Protein AF-A0A4Z0EJW1-F1 (afdb_monomer_lite)

Sequence (97 aa):
MSQHHFSTTASTGQQVQVQCGWDRPLQHQHLTVWAVAEAPAEREVLYTCLMERGGGLPDVDAVADELEKLGIEAPEGLYERLWLDESFNQGNGLTVW

Foldseek 3Di:
DAWEWEWDQAPVRWIKIKIWAADLVLLAIWIWMFTDDPDPDDGHTPDTQCPPDSRHHNALVSVVVVCVVRRHDDDPCPSVVRRVCSVVSNDDHYHYD

Secondary structure (DSSP, 8-state):
--EEEEEEE-TTS-EEEEEEEEETTTTEEEEEEEE--SSTT--EEEEEGGGSTTSSBSSHHHHHHHHHHTTPPPPTTHHHHHHHHHHTT--S-EEE-

pLDDT: mean 90.51, std 9.63, range [54.31, 97.44]

Radius of gyration: 12.97 Å; chains: 1; bounding box: 29×26×33 Å

Structure (mmCIF, N/CA/C/O backbone):
data_AF-A0A4Z0EJW1-F1
#
_entry.id   AF-A0A4Z0EJW1-F1
#
loop_
_atom_site.group_PDB
_atom_site.id
_atom_site.type_symbol
_atom_site.label_atom_id
_atom_site.label_alt_id
_atom_site.label_comp_id
_atom_site.label_asym_id
_atom_site.label_entity_id
_atom_site.label_seq_id
_atom_site.pdbx_PDB_ins_code
_atom_site.Cartn_x
_atom_site.Cartn_y
_atom_site.Cartn_z
_atom_site.occupancy
_atom_site.B_iso_or_equiv
_atom_site.auth_seq_id
_atom_site.auth_comp_id
_atom_site.auth_asym_id
_atom_site.auth_atom_id
_atom_site.pdbx_PDB_model_num
ATOM 1 N N . MET A 1 1 ? 5.135 8.090 -10.702 1.00 86.00 1 MET A N 1
ATOM 2 C CA . MET A 1 1 ? 4.452 7.079 -9.880 1.00 86.00 1 MET A CA 1
ATOM 3 C C . MET A 1 1 ? 3.014 6.915 -10.365 1.00 86.00 1 MET A C 1
ATOM 5 O O . MET A 1 1 ? 2.378 7.940 -10.608 1.00 86.00 1 MET A O 1
ATOM 9 N N . SER A 1 2 ? 2.529 5.700 -10.630 1.00 93.88 2 SER A N 1
ATOM 10 C CA . SER A 1 2 ? 1.080 5.444 -10.722 1.00 93.88 2 SER A CA 1
ATOM 11 C C . SER A 1 2 ? 0.488 5.355 -9.314 1.00 93.88 2 SER A C 1
ATOM 13 O O . SER A 1 2 ? 1.232 5.163 -8.363 1.00 93.88 2 SER A O 1
ATOM 15 N N . GLN A 1 3 ? -0.811 5.581 -9.148 1.00 95.62 3 GLN A N 1
ATOM 16 C CA . GLN A 1 3 ? -1.465 5.667 -7.844 1.00 95.62 3 GLN A CA 1
ATOM 17 C C . GLN A 1 3 ? -2.823 4.966 -7.877 1.00 95.62 3 GLN A C 1
ATOM 19 O O . GLN A 1 3 ? -3.660 5.247 -8.735 1.00 95.62 3 GLN A O 1
ATOM 24 N N . HIS A 1 4 ? -3.051 4.098 -6.901 1.00 97.06 4 HIS A N 1
ATOM 25 C CA . HIS A 1 4 ? -4.284 3.370 -6.638 1.00 97.06 4 HIS A CA 1
ATOM 26 C C . HIS A 1 4 ? -4.747 3.688 -5.228 1.00 97.06 4 HIS A C 1
ATOM 28 O O . HIS A 1 4 ? -4.000 3.490 -4.271 1.00 97.06 4 HIS A O 1
ATOM 34 N N . HIS A 1 5 ? -5.950 4.239 -5.114 1.00 97.44 5 HIS A N 1
ATOM 35 C CA . HIS A 1 5 ? -6.510 4.696 -3.850 1.00 97.44 5 HIS A CA 1
ATOM 36 C C . HIS A 1 5 ? -7.799 3.937 -3.567 1.00 97.44 5 HIS A C 1
ATOM 38 O O . HIS A 1 5 ? -8.660 3.851 -4.441 1.00 97.44 5 HIS A O 1
ATOM 44 N N . PHE A 1 6 ? -7.952 3.441 -2.346 1.00 96.50 6 PHE A N 1
ATOM 45 C CA . PHE A 1 6 ? -9.207 2.857 -1.886 1.00 96.50 6 PHE A CA 1
ATOM 46 C C . PHE A 1 6 ? -9.366 3.043 -0.381 1.00 96.50 6 PHE A C 1
ATOM 48 O O . PHE A 1 6 ? -8.390 3.254 0.344 1.00 96.50 6 PHE A O 1
ATOM 55 N N . SER A 1 7 ? -10.609 2.982 0.079 1.00 95.00 7 SER A N 1
ATOM 56 C CA . SER A 1 7 ? -10.943 2.996 1.500 1.00 95.00 7 SER A CA 1
ATOM 57 C C . SER A 1 7 ? -11.659 1.704 1.846 1.00 95.00 7 SER A C 1
ATOM 59 O O . SER A 1 7 ? -12.536 1.264 1.107 1.00 95.00 7 SER A O 1
ATOM 61 N N . THR A 1 8 ? -11.303 1.103 2.972 1.00 94.56 8 THR A N 1
ATOM 62 C CA . THR A 1 8 ? -11.937 -0.129 3.445 1.00 94.56 8 THR A CA 1
ATOM 63 C C . THR A 1 8 ? -11.905 -0.188 4.968 1.00 94.56 8 THR A C 1
ATOM 65 O O . THR A 1 8 ? -11.337 0.682 5.632 1.00 94.56 8 THR A O 1
ATOM 68 N N . THR A 1 9 ? -12.547 -1.201 5.530 1.00 93.50 9 THR A N 1
ATOM 69 C CA . THR A 1 9 ? -12.505 -1.492 6.959 1.00 93.50 9 THR A CA 1
ATOM 70 C C . THR A 1 9 ? -11.577 -2.679 7.161 1.00 93.50 9 THR A C 1
ATOM 72 O O . THR A 1 9 ? -11.832 -3.756 6.626 1.00 93.50 9 THR A O 1
ATOM 75 N N . ALA A 1 10 ? -10.500 -2.488 7.921 1.00 92.31 10 ALA A N 1
ATOM 76 C CA . ALA A 1 10 ? -9.615 -3.583 8.300 1.00 92.31 10 ALA A CA 1
ATOM 77 C C . ALA A 1 10 ? -10.367 -4.602 9.174 1.00 92.31 10 ALA A C 1
ATOM 79 O O . ALA A 1 10 ? -11.363 -4.271 9.821 1.00 92.31 10 ALA A O 1
ATOM 80 N N . SER A 1 11 ? -9.863 -5.830 9.266 1.00 90.06 11 SER A N 1
ATOM 81 C CA . SER A 1 11 ? -10.448 -6.908 10.081 1.00 90.06 11 SER A CA 1
ATOM 82 C C . SER A 1 11 ? -10.590 -6.555 11.570 1.00 90.06 11 SER A C 1
ATOM 84 O O . SER A 1 11 ? -11.426 -7.123 12.272 1.00 90.06 11 SER A O 1
ATOM 86 N N . THR A 1 12 ? -9.824 -5.571 12.049 1.00 88.12 12 THR A N 1
ATOM 87 C CA . THR A 1 12 ? -9.917 -4.987 13.396 1.00 88.12 12 THR A CA 1
ATOM 88 C C . THR A 1 12 ? -11.135 -4.075 13.597 1.00 88.12 12 THR A C 1
ATOM 90 O O . THR A 1 12 ? -11.394 -3.646 14.719 1.00 88.12 12 THR A O 1
ATOM 93 N N . GLY A 1 13 ? -11.884 -3.762 12.534 1.00 88.44 13 GLY A N 1
ATOM 94 C CA . GLY A 1 13 ? -12.994 -2.805 12.526 1.00 88.44 13 GLY A CA 1
ATOM 95 C C . GLY A 1 13 ? -12.572 -1.352 12.272 1.00 88.44 13 GLY A C 1
ATOM 96 O O . GLY A 1 13 ? -13.431 -0.475 12.198 1.00 88.44 13 GLY A O 1
ATOM 97 N N . GLN A 1 14 ? -11.272 -1.083 12.121 1.00 90.12 14 GLN A N 1
ATOM 98 C CA . GLN A 1 14 ? -10.739 0.254 11.860 1.00 90.12 14 GLN A CA 1
ATOM 99 C C . GLN A 1 14 ? -10.953 0.650 10.394 1.00 90.12 14 GLN A C 1
ATOM 101 O O . GLN A 1 14 ? -10.550 -0.076 9.484 1.00 90.12 14 GLN A O 1
ATOM 106 N N . GLN A 1 15 ? -11.531 1.830 10.150 1.00 93.00 15 GLN A N 1
ATOM 107 C CA . GLN A 1 15 ? -11.554 2.408 8.806 1.00 93.00 15 GLN A CA 1
ATOM 108 C C . GLN A 1 15 ? -10.151 2.856 8.408 1.00 93.00 15 GLN A C 1
ATOM 110 O O . GLN A 1 15 ? -9.473 3.556 9.169 1.00 93.00 15 GLN A O 1
ATOM 115 N N . VAL A 1 16 ? -9.739 2.467 7.206 1.00 94.31 16 VAL A N 1
ATOM 116 C CA . VAL A 1 16 ? -8.425 2.772 6.651 1.00 94.31 16 VAL A CA 1
ATOM 117 C C . VAL A 1 16 ? -8.541 3.333 5.241 1.00 94.31 16 VAL A C 1
ATOM 119 O O . VAL A 1 16 ? -9.446 2.991 4.479 1.00 94.31 16 VAL A O 1
ATOM 122 N N . GLN A 1 17 ? -7.593 4.197 4.895 1.00 95.38 17 GLN A N 1
ATOM 123 C CA . GLN A 1 17 ? -7.349 4.646 3.534 1.00 95.38 17 GLN A CA 1
ATOM 124 C C . GLN A 1 17 ? -6.022 4.052 3.072 1.00 95.38 17 GLN A C 1
ATOM 126 O O . GLN A 1 17 ? -5.028 4.127 3.791 1.00 95.38 17 GLN A O 1
ATOM 131 N N . VAL A 1 18 ? -5.999 3.485 1.873 1.00 96.25 18 VAL A N 1
ATOM 132 C CA . VAL A 1 18 ? -4.814 2.865 1.283 1.00 96.25 18 VAL A CA 1
ATOM 133 C C . VAL A 1 18 ? -4.438 3.613 0.014 1.00 96.25 18 VAL A C 1
ATOM 135 O O . VAL A 1 18 ? -5.296 3.927 -0.812 1.00 96.25 18 VAL A O 1
ATOM 138 N N . GLN A 1 19 ? -3.144 3.881 -0.141 1.00 96.50 19 GLN A N 1
ATOM 139 C CA . GLN A 1 19 ? -2.531 4.328 -1.385 1.00 96.50 19 GLN A CA 1
ATOM 140 C C . GLN A 1 19 ? -1.393 3.380 -1.740 1.00 96.50 19 GLN A C 1
ATOM 142 O O . GLN A 1 19 ? -0.487 3.165 -0.937 1.00 96.50 19 GLN A O 1
ATOM 147 N N . CYS A 1 20 ? -1.413 2.857 -2.959 1.00 96.38 20 CYS A N 1
ATOM 148 C CA . CYS A 1 20 ? -0.335 2.035 -3.495 1.00 96.38 20 CYS A CA 1
ATOM 149 C C . CYS A 1 20 ? -0.118 2.284 -4.989 1.00 96.38 20 CYS A C 1
ATOM 151 O O . CYS A 1 20 ? -0.907 2.982 -5.626 1.00 96.38 20 CYS A O 1
ATOM 153 N N . GLY A 1 21 ? 0.947 1.729 -5.562 1.00 96.00 21 GLY A N 1
ATOM 154 C CA . GLY A 1 21 ? 1.212 1.821 -6.998 1.00 96.00 21 GLY A CA 1
ATOM 155 C C . GLY A 1 21 ? 2.678 1.637 -7.359 1.00 96.00 21 GLY A C 1
ATOM 156 O O . GLY A 1 21 ? 3.519 1.360 -6.505 1.00 96.00 21 GLY A O 1
ATOM 157 N N . TRP A 1 22 ? 3.000 1.890 -8.624 1.00 95.88 22 TRP A N 1
ATOM 158 C CA . TRP A 1 22 ? 4.339 1.691 -9.165 1.00 95.88 22 TRP A CA 1
ATOM 159 C C . TRP A 1 22 ? 5.130 2.998 -9.260 1.00 95.88 22 TRP A C 1
ATOM 161 O O . TRP A 1 22 ? 4.671 3.991 -9.845 1.00 95.88 22 TRP A O 1
ATOM 171 N N . ASP A 1 23 ? 6.359 3.011 -8.741 1.00 92.88 23 ASP A N 1
ATOM 172 C CA . ASP A 1 23 ? 7.302 4.100 -8.978 1.00 92.88 23 ASP A CA 1
ATOM 173 C C . ASP A 1 23 ? 8.239 3.781 -10.151 1.00 92.88 23 ASP A C 1
ATOM 175 O O . ASP A 1 23 ? 9.233 3.073 -10.024 1.00 92.88 23 ASP A O 1
ATOM 179 N N . ARG A 1 24 ? 7.935 4.342 -11.329 1.00 91.88 24 ARG A N 1
ATOM 180 C CA . ARG A 1 24 ? 8.756 4.168 -12.537 1.00 91.88 24 ARG A CA 1
ATOM 181 C C . ARG A 1 24 ? 10.237 4.564 -12.347 1.00 91.88 24 ARG A C 1
ATOM 183 O O . ARG A 1 24 ? 11.089 3.813 -12.807 1.00 91.88 24 ARG A O 1
ATOM 190 N N . PRO A 1 25 ? 10.600 5.725 -11.778 1.00 90.25 25 PRO A N 1
ATOM 191 C CA . PRO A 1 25 ? 12.009 6.046 -11.536 1.00 90.25 25 PRO A CA 1
ATOM 192 C C . PRO A 1 25 ? 12.740 5.072 -10.605 1.00 90.25 25 PRO A C 1
ATOM 194 O O . PRO A 1 25 ? 13.897 4.751 -10.870 1.00 90.25 25 PRO A O 1
ATOM 197 N N . LEU A 1 26 ? 12.086 4.628 -9.531 1.00 89.50 26 LEU A N 1
ATOM 198 C CA . LEU A 1 26 ? 12.710 3.827 -8.477 1.00 89.50 26 LEU A CA 1
ATOM 199 C C . LEU A 1 26 ? 12.543 2.311 -8.665 1.00 89.50 26 LEU A C 1
ATOM 201 O O . LEU A 1 26 ? 13.237 1.550 -7.997 1.00 89.50 26 LEU A O 1
ATOM 205 N N . GLN A 1 27 ? 11.698 1.893 -9.612 1.00 92.31 27 GLN A N 1
ATOM 206 C CA . GLN A 1 27 ? 11.426 0.499 -9.980 1.00 92.31 27 GLN A CA 1
ATOM 207 C C . GLN A 1 27 ? 11.001 -0.362 -8.780 1.00 92.31 27 GLN A C 1
ATOM 209 O O . GLN A 1 27 ? 11.505 -1.465 -8.588 1.00 92.31 27 GLN A O 1
ATOM 214 N N . HIS A 1 28 ? 10.087 0.161 -7.964 1.00 93.25 28 HIS A N 1
ATOM 215 C CA . HIS A 1 28 ? 9.480 -0.564 -6.852 1.00 93.25 28 HIS A CA 1
ATOM 216 C C . HIS A 1 28 ? 8.002 -0.204 -6.697 1.00 93.25 28 HIS A C 1
ATOM 218 O O . HIS A 1 28 ? 7.538 0.845 -7.165 1.00 93.25 28 HIS A O 1
ATOM 224 N N . GLN A 1 29 ? 7.272 -1.058 -5.990 1.00 94.75 29 GLN A N 1
ATOM 225 C CA . GLN A 1 29 ? 5.938 -0.744 -5.506 1.00 94.75 29 GLN A CA 1
ATOM 226 C C . GLN A 1 29 ? 6.043 0.183 -4.288 1.00 94.75 29 GLN A C 1
ATOM 228 O O . GLN A 1 29 ? 6.959 0.071 -3.471 1.00 94.75 29 GLN A O 1
ATOM 233 N N . HIS A 1 30 ? 5.095 1.101 -4.143 1.00 94.62 30 HIS A N 1
ATOM 234 C CA . HIS A 1 30 ? 4.926 1.877 -2.919 1.00 94.62 30 HIS A CA 1
ATOM 235 C C . HIS A 1 30 ? 3.581 1.541 -2.282 1.00 94.62 30 HIS A C 1
ATOM 237 O O . HIS A 1 30 ? 2.608 1.246 -2.976 1.00 94.62 30 HIS A O 1
ATOM 243 N N . LEU A 1 31 ? 3.530 1.613 -0.956 1.00 96.19 31 LEU A N 1
ATOM 244 C CA . LEU A 1 31 ? 2.336 1.390 -0.157 1.00 96.19 31 LEU A CA 1
ATOM 245 C C . LEU A 1 31 ? 2.358 2.332 1.046 1.00 96.19 31 LEU A C 1
ATOM 247 O O . LEU A 1 31 ? 3.362 2.464 1.746 1.00 96.19 31 LEU A O 1
ATOM 251 N N . THR A 1 32 ? 1.242 3.010 1.279 1.00 95.56 32 THR A N 1
ATOM 252 C CA . THR A 1 32 ? 0.975 3.757 2.506 1.00 95.56 32 THR A CA 1
ATOM 253 C C . THR A 1 32 ? -0.462 3.521 2.940 1.00 95.56 32 THR A C 1
ATOM 255 O O . THR A 1 32 ? -1.386 3.560 2.126 1.00 95.56 32 THR A O 1
ATOM 258 N N . VAL A 1 33 ? -0.639 3.277 4.234 1.00 95.06 33 VAL A N 1
ATOM 259 C CA . VAL A 1 33 ? -1.934 3.030 4.860 1.00 95.06 33 VAL A CA 1
ATOM 260 C C . VAL A 1 33 ? -2.132 4.040 5.977 1.00 95.06 33 VAL A C 1
ATOM 262 O O . VAL A 1 33 ? -1.272 4.198 6.846 1.00 95.06 33 VAL A O 1
ATOM 265 N N . TRP A 1 34 ? -3.285 4.699 5.972 1.00 94.50 34 TRP A N 1
ATOM 266 C CA . TRP A 1 34 ? -3.698 5.628 7.015 1.00 94.50 34 TRP A CA 1
ATOM 267 C C . TRP A 1 34 ? -4.917 5.101 7.756 1.00 94.50 34 TRP A C 1
ATOM 269 O O . TRP A 1 34 ? -5.853 4.603 7.131 1.00 94.50 34 TRP A O 1
ATOM 279 N N . ALA A 1 35 ? -4.952 5.293 9.069 1.00 92.00 35 ALA A N 1
ATOM 280 C CA . ALA A 1 35 ? -6.183 5.199 9.831 1.00 92.00 35 ALA A CA 1
ATOM 281 C C . ALA A 1 35 ? -7.054 6.427 9.547 1.00 92.00 35 ALA A C 1
ATOM 283 O O . ALA A 1 35 ? -6.583 7.569 9.513 1.00 92.00 35 ALA A O 1
ATOM 284 N N . VAL A 1 36 ? -8.348 6.190 9.364 1.00 85.88 36 VAL A N 1
ATOM 285 C CA . VAL A 1 36 ? -9.357 7.245 9.313 1.00 85.88 36 VAL A CA 1
ATOM 286 C C . VAL A 1 36 ? -9.893 7.432 10.731 1.00 85.88 36 VAL A C 1
ATOM 288 O O . VAL A 1 36 ? -10.617 6.581 11.245 1.00 85.88 36 VAL A O 1
ATOM 291 N N . ALA A 1 37 ? -9.507 8.528 11.383 1.00 75.44 37 ALA A N 1
ATOM 292 C CA . ALA A 1 37 ? -10.081 8.925 12.663 1.00 75.44 37 ALA A CA 1
ATOM 293 C C . ALA A 1 37 ? -11.402 9.685 12.448 1.00 75.44 37 ALA A C 1
ATOM 295 O O . ALA A 1 37 ? -11.530 10.470 11.508 1.00 75.44 37 ALA A O 1
ATOM 296 N N . GLU A 1 38 ? -12.369 9.503 13.353 1.00 65.19 38 GLU A N 1
ATOM 297 C CA . GLU A 1 38 ? -13.624 10.278 13.358 1.00 65.19 38 GLU A CA 1
ATOM 298 C C . GLU A 1 38 ? -13.389 11.773 13.653 1.00 65.19 38 GLU A C 1
ATOM 300 O O . GLU A 1 38 ? -14.212 12.623 13.309 1.00 65.19 38 GLU A O 1
ATOM 305 N N . ALA A 1 39 ? -12.254 12.111 14.274 1.00 60.03 39 ALA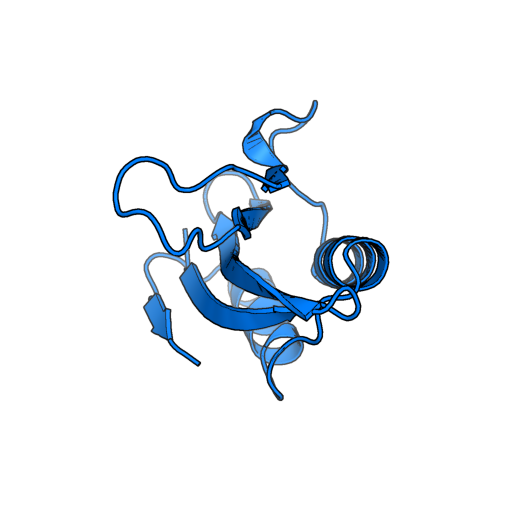 A N 1
ATOM 306 C CA . ALA A 1 39 ? -11.859 13.484 14.549 1.00 60.03 39 ALA A CA 1
ATOM 307 C C . ALA A 1 39 ? -11.005 14.055 13.395 1.00 60.03 39 ALA A C 1
ATOM 309 O O . ALA A 1 39 ? -10.033 13.424 12.981 1.00 60.03 39 ALA A O 1
ATOM 310 N N . PRO A 1 40 ? -11.294 15.275 12.907 1.00 54.97 40 PRO A N 1
ATOM 311 C CA . PRO A 1 40 ? -10.750 15.818 11.655 1.00 54.97 40 PRO A CA 1
ATOM 312 C C . PRO A 1 40 ? -9.258 16.204 11.684 1.00 54.97 40 PRO A C 1
ATOM 314 O O . PRO A 1 40 ? -8.790 16.856 10.753 1.00 54.97 40 PRO A O 1
ATOM 317 N N . ALA A 1 41 ? -8.517 15.874 12.743 1.00 54.31 41 ALA A N 1
ATOM 318 C CA . ALA A 1 41 ? -7.213 16.478 12.987 1.00 54.31 41 ALA A CA 1
ATOM 319 C C . ALA A 1 41 ? -6.040 15.718 12.352 1.00 54.31 41 ALA A C 1
ATOM 321 O O . ALA A 1 41 ? -5.172 16.371 11.783 1.00 54.31 41 ALA A O 1
ATOM 322 N N .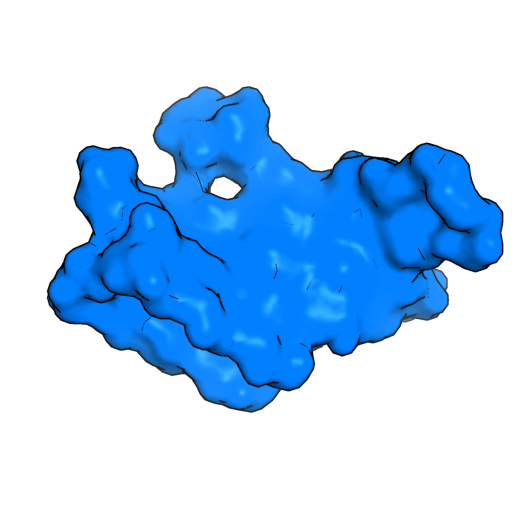 GLU A 1 42 ? -5.980 14.383 12.403 1.00 57.78 42 GLU A N 1
ATOM 323 C CA . GLU A 1 42 ? -4.762 13.667 11.995 1.00 57.78 42 GLU A CA 1
ATOM 324 C C . GLU A 1 42 ? -5.091 12.299 11.379 1.00 57.78 42 GLU A C 1
ATOM 326 O O . GLU A 1 42 ? -5.680 11.431 12.018 1.00 57.78 42 GLU A O 1
ATOM 331 N N . ARG A 1 43 ? -4.714 12.108 10.107 1.00 71.12 43 ARG A N 1
ATOM 332 C CA . ARG A 1 43 ? -4.612 10.773 9.503 1.00 71.12 43 ARG A CA 1
ATOM 333 C C . ARG A 1 43 ? -3.360 10.118 10.072 1.00 71.12 43 ARG A C 1
ATOM 335 O O . ARG A 1 43 ? -2.253 10.481 9.677 1.00 71.12 43 ARG A O 1
ATOM 342 N N . GLU A 1 44 ? -3.531 9.186 10.997 1.00 87.00 44 GLU A N 1
ATOM 343 C CA . GLU A 1 44 ? -2.418 8.415 11.546 1.00 87.00 44 GLU A CA 1
ATOM 344 C C . GLU A 1 44 ? -1.891 7.447 10.479 1.00 87.00 44 GLU A C 1
ATOM 346 O O . GLU A 1 44 ? -2.665 6.713 9.865 1.00 87.00 44 GLU A O 1
ATOM 351 N N . VAL A 1 45 ? -0.582 7.459 10.220 1.00 90.12 45 VAL A N 1
ATOM 352 C CA . VAL A 1 45 ? 0.050 6.509 9.293 1.00 90.12 45 VAL A CA 1
ATOM 353 C C . VAL A 1 45 ? 0.206 5.176 10.018 1.00 90.12 45 VAL A C 1
ATOM 355 O O . VAL A 1 45 ? 1.016 5.069 10.934 1.00 90.12 45 VAL A O 1
ATOM 358 N N . LEU A 1 46 ? -0.548 4.163 9.593 1.00 90.88 46 LEU A N 1
ATOM 359 C CA . LEU A 1 46 ? -0.448 2.803 10.129 1.00 90.88 46 LEU A CA 1
ATOM 360 C C . LEU A 1 46 ? 0.752 2.059 9.544 1.00 90.88 46 LEU A C 1
ATOM 362 O O . LEU A 1 46 ? 1.406 1.282 10.234 1.00 90.88 46 LEU A O 1
ATOM 366 N N . TYR A 1 47 ? 1.039 2.303 8.266 1.00 93.19 47 TYR A N 1
ATOM 367 C CA . TYR A 1 47 ? 2.147 1.680 7.556 1.00 93.19 47 TYR A CA 1
ATOM 368 C C . TYR A 1 47 ? 2.620 2.564 6.403 1.00 93.19 47 TYR A C 1
ATOM 370 O O . TYR A 1 47 ? 1.810 3.187 5.712 1.00 93.19 47 TYR A O 1
ATOM 378 N N . THR A 1 48 ? 3.930 2.594 6.165 1.00 93.44 48 THR A N 1
ATOM 379 C CA . THR A 1 48 ? 4.505 3.133 4.931 1.00 93.44 48 THR A CA 1
ATOM 380 C C . THR A 1 48 ? 5.841 2.467 4.627 1.00 93.44 48 THR A C 1
ATOM 382 O O . THR A 1 48 ? 6.746 2.465 5.462 1.00 93.44 48 THR A O 1
ATOM 385 N N . CYS A 1 49 ? 5.995 1.963 3.403 1.00 91.69 49 CYS A N 1
ATOM 386 C CA . CYS A 1 49 ? 7.266 1.401 2.945 1.00 91.69 49 CYS A CA 1
ATOM 387 C C . CYS A 1 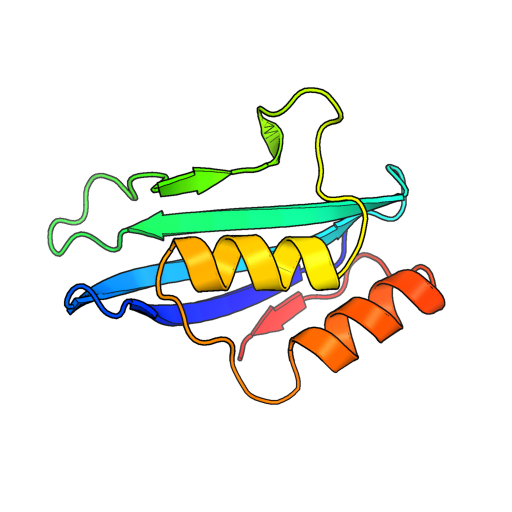49 ? 8.303 2.490 2.598 1.00 91.69 49 CYS A C 1
ATOM 389 O O . CYS A 1 49 ? 9.481 2.199 2.407 1.00 91.69 49 CYS A O 1
ATOM 391 N N . LEU A 1 50 ? 7.893 3.766 2.525 1.00 84.31 50 LEU A N 1
ATOM 392 C CA . LEU A 1 50 ? 8.765 4.884 2.133 1.00 84.31 50 LEU A CA 1
ATOM 393 C C . LEU A 1 50 ? 9.898 5.140 3.135 1.00 84.31 50 LEU A C 1
ATOM 395 O O . LEU A 1 50 ? 10.934 5.696 2.774 1.00 84.31 50 LEU A O 1
ATOM 399 N N . MET A 1 51 ? 9.699 4.746 4.393 1.00 80.38 51 MET A N 1
ATOM 400 C CA . MET A 1 51 ? 10.692 4.898 5.461 1.00 80.38 51 MET A CA 1
ATOM 401 C C . MET A 1 51 ? 11.588 3.660 5.606 1.00 80.38 51 MET A C 1
ATOM 403 O O . MET A 1 51 ? 12.527 3.667 6.406 1.00 80.38 51 MET A O 1
ATOM 407 N N . GLU A 1 52 ? 11.316 2.596 4.847 1.00 80.06 52 GLU A N 1
ATOM 408 C CA . GLU A 1 52 ? 12.080 1.358 4.895 1.00 80.06 52 GLU A CA 1
ATOM 409 C C . GLU A 1 52 ? 13.373 1.448 4.075 1.00 80.06 52 GLU A C 1
ATOM 411 O O . GLU A 1 52 ? 13.536 2.246 3.146 1.00 80.06 52 GLU A O 1
ATOM 416 N N . ARG A 1 53 ? 14.346 0.609 4.436 1.00 68.00 53 ARG A N 1
ATOM 417 C CA . ARG A 1 53 ? 15.675 0.601 3.819 1.00 68.00 53 ARG A CA 1
ATOM 418 C C . ARG A 1 53 ? 15.570 0.050 2.390 1.00 68.00 53 ARG A C 1
ATOM 420 O O . ARG A 1 53 ? 15.568 -1.156 2.197 1.00 68.00 53 ARG A O 1
ATOM 427 N N . GLY A 1 54 ? 15.500 0.941 1.403 1.00 70.69 54 GLY A N 1
ATOM 428 C CA . GLY A 1 54 ? 15.243 0.591 -0.003 1.00 70.69 54 GLY A CA 1
ATOM 429 C C . GLY A 1 54 ? 14.089 1.385 -0.623 1.00 70.69 54 GLY A C 1
ATOM 430 O O . GLY A 1 54 ? 14.008 1.472 -1.844 1.00 70.69 54 GLY A O 1
ATOM 431 N N . GLY A 1 55 ? 13.269 2.038 0.209 1.00 71.31 55 GLY A N 1
ATOM 432 C CA . GLY A 1 55 ? 12.268 3.024 -0.202 1.00 71.31 55 GLY A CA 1
ATOM 433 C C . GLY A 1 55 ? 10.998 2.461 -0.843 1.00 71.31 55 GLY A C 1
ATOM 434 O O . GLY A 1 55 ? 10.158 3.255 -1.252 1.00 71.31 55 GLY A O 1
ATOM 435 N N . GLY A 1 56 ? 10.841 1.138 -0.927 1.00 87.00 56 GLY A N 1
ATOM 436 C CA . GLY A 1 56 ? 9.692 0.509 -1.568 1.00 87.00 56 GLY A CA 1
ATOM 437 C C . GLY A 1 56 ? 9.656 -1.005 -1.408 1.00 87.00 56 GLY A C 1
ATOM 438 O O . GLY A 1 56 ? 10.606 -1.621 -0.921 1.00 87.00 56 GLY A O 1
ATOM 439 N N . LEU A 1 57 ? 8.538 -1.580 -1.834 1.00 92.25 57 LEU A N 1
ATOM 440 C CA . LEU A 1 57 ? 8.281 -3.013 -1.874 1.00 92.25 57 LEU A CA 1
ATOM 441 C C . LEU A 1 57 ? 8.730 -3.586 -3.232 1.00 92.25 57 LEU A C 1
ATOM 443 O O . LEU A 1 57 ? 8.568 -2.918 -4.257 1.00 92.25 57 LEU A O 1
ATOM 447 N N . PRO A 1 58 ? 9.318 -4.793 -3.261 1.00 91.62 58 PRO A N 1
ATOM 448 C CA . PRO A 1 58 ? 9.957 -5.328 -4.462 1.00 91.62 58 PRO A CA 1
ATOM 449 C C . PRO A 1 58 ? 8.978 -5.670 -5.591 1.00 91.62 58 PRO A C 1
ATOM 451 O O . PRO A 1 58 ? 9.347 -5.528 -6.751 1.00 91.62 58 PRO A O 1
ATOM 454 N N . ASP A 1 59 ? 7.763 -6.106 -5.263 1.00 93.19 59 ASP A N 1
ATOM 455 C CA . ASP A 1 59 ? 6.776 -6.623 -6.211 1.00 93.19 59 ASP A CA 1
ATOM 456 C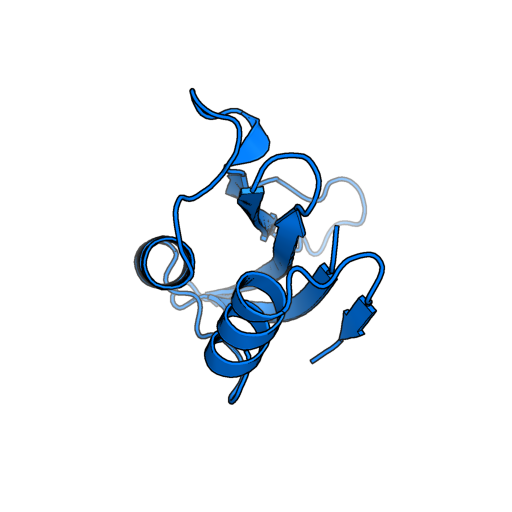 C . ASP A 1 59 ? 5.346 -6.515 -5.644 1.00 93.19 59 ASP A C 1
ATOM 458 O O . ASP A 1 59 ? 5.119 -6.045 -4.523 1.00 93.19 59 ASP A O 1
ATOM 462 N N . VAL A 1 60 ? 4.363 -6.909 -6.456 1.00 95.19 60 VAL A N 1
ATOM 463 C CA . VAL A 1 60 ? 2.937 -6.905 -6.089 1.00 95.19 60 VAL A CA 1
ATOM 464 C C . VAL A 1 60 ? 2.625 -7.893 -4.962 1.00 95.19 60 VAL A C 1
ATOM 466 O O . VAL A 1 60 ? 1.748 -7.611 -4.146 1.00 95.19 60 VAL A O 1
ATOM 469 N N . ASP A 1 61 ? 3.347 -9.011 -4.879 1.00 95.94 61 ASP A N 1
ATOM 470 C CA . ASP A 1 61 ? 3.141 -10.015 -3.831 1.00 95.94 61 ASP A CA 1
ATOM 471 C C . ASP A 1 61 ? 3.512 -9.438 -2.457 1.00 95.94 61 ASP A C 1
ATOM 473 O O . ASP A 1 61 ? 2.748 -9.566 -1.504 1.00 95.94 61 ASP A O 1
ATOM 477 N N . ALA A 1 62 ? 4.602 -8.671 -2.367 1.00 95.31 62 ALA A N 1
ATOM 478 C CA . ALA A 1 62 ? 4.965 -7.955 -1.148 1.00 95.31 62 ALA A CA 1
ATOM 479 C C . ALA A 1 62 ? 3.918 -6.901 -0.736 1.00 95.31 62 ALA A C 1
ATOM 481 O O . ALA A 1 62 ? 3.720 -6.660 0.455 1.00 95.31 62 ALA A O 1
ATOM 482 N N . VAL A 1 63 ? 3.216 -6.279 -1.695 1.00 96.19 63 VAL A N 1
ATOM 483 C CA . VAL A 1 63 ? 2.072 -5.397 -1.391 1.00 96.19 63 VAL A CA 1
ATOM 484 C C . VAL A 1 63 ? 0.924 -6.203 -0.783 1.00 96.19 63 VAL A C 1
ATOM 486 O O . VAL A 1 63 ? 0.338 -5.764 0.207 1.00 96.19 63 VAL A O 1
ATOM 489 N N . ALA A 1 64 ? 0.608 -7.368 -1.351 1.00 97.00 64 ALA A N 1
ATOM 490 C CA . ALA A 1 64 ? -0.441 -8.245 -0.839 1.00 97.00 64 ALA A CA 1
ATOM 491 C C . ALA A 1 64 ? -0.119 -8.750 0.578 1.00 97.00 64 ALA A C 1
ATOM 493 O O . ALA A 1 64 ? -0.975 -8.658 1.458 1.00 97.00 64 ALA A O 1
ATOM 494 N N . ASP A 1 65 ? 1.122 -9.179 0.820 1.00 96.75 65 ASP A N 1
ATOM 495 C CA . ASP A 1 65 ? 1.597 -9.636 2.129 1.00 96.75 65 ASP A CA 1
ATOM 496 C C . ASP A 1 65 ? 1.436 -8.554 3.211 1.00 96.75 65 ASP A C 1
ATOM 498 O O . ASP A 1 65 ? 1.005 -8.845 4.328 1.00 96.75 65 ASP A O 1
ATOM 502 N N . GLU A 1 66 ? 1.776 -7.293 2.915 1.00 95.69 66 GLU A N 1
ATOM 503 C CA . GLU A 1 66 ? 1.620 -6.193 3.878 1.00 95.69 66 GLU A CA 1
ATOM 504 C C . GLU A 1 66 ? 0.147 -5.855 4.147 1.00 95.69 66 GLU A C 1
ATOM 506 O O . GLU A 1 66 ? -0.235 -5.624 5.297 1.00 95.69 66 GLU A O 1
ATOM 511 N N . LEU A 1 67 ? -0.710 -5.876 3.121 1.00 96.12 67 LEU A N 1
ATOM 512 C CA . LEU A 1 67 ? -2.149 -5.681 3.313 1.00 96.12 67 LEU A CA 1
ATOM 513 C C . LEU A 1 67 ? -2.767 -6.816 4.141 1.00 96.12 67 LEU A C 1
ATOM 515 O O . LEU A 1 67 ? -3.552 -6.541 5.051 1.00 96.12 67 LEU A O 1
ATOM 519 N N . GLU A 1 68 ? -2.367 -8.067 3.904 1.00 96.06 68 GLU A N 1
ATOM 520 C CA . GLU A 1 68 ? -2.820 -9.222 4.684 1.00 96.06 68 GLU A CA 1
ATOM 521 C C . GLU A 1 68 ? -2.380 -9.120 6.153 1.00 96.06 68 GLU A C 1
ATOM 523 O O . GLU A 1 68 ? -3.202 -9.302 7.055 1.00 96.06 68 GLU A O 1
ATOM 528 N N . LYS A 1 69 ? -1.120 -8.739 6.420 1.00 95.50 69 LYS A N 1
ATOM 529 C CA . LYS A 1 69 ? -0.614 -8.502 7.788 1.00 95.50 69 LYS A CA 1
ATOM 530 C C . LYS A 1 69 ? -1.414 -7.435 8.534 1.00 95.50 69 LYS A C 1
ATOM 532 O O . LYS A 1 69 ? -1.616 -7.557 9.743 1.00 95.50 69 LYS A O 1
ATOM 537 N N . LEU A 1 70 ? -1.872 -6.402 7.827 1.00 94.56 70 LEU A N 1
ATOM 538 C CA . LEU A 1 70 ? -2.717 -5.337 8.373 1.00 94.56 70 LEU A CA 1
ATOM 539 C C . LEU A 1 70 ? -4.205 -5.725 8.449 1.00 94.56 70 LEU A C 1
ATOM 541 O O . LEU A 1 70 ? -5.012 -4.959 8.981 1.00 94.56 70 LEU A O 1
ATOM 545 N N . GLY A 1 71 ? -4.582 -6.901 7.939 1.00 96.00 71 GLY A N 1
ATOM 546 C CA . GLY A 1 71 ? -5.964 -7.366 7.892 1.00 96.00 71 GLY A CA 1
ATOM 547 C C . GLY A 1 71 ? -6.836 -6.561 6.928 1.00 96.00 71 GLY A C 1
ATOM 548 O O . GLY A 1 71 ? -8.020 -6.367 7.201 1.00 96.00 71 GLY A O 1
ATOM 549 N N . ILE A 1 72 ? -6.253 -6.044 5.848 1.00 96.56 72 ILE A N 1
ATOM 550 C CA . ILE A 1 72 ? -6.908 -5.194 4.856 1.00 96.56 72 ILE A CA 1
ATOM 551 C C . ILE A 1 72 ? -7.204 -6.022 3.608 1.00 96.56 72 ILE A C 1
ATOM 553 O O . ILE A 1 72 ? -6.299 -6.559 2.977 1.00 96.56 72 ILE A O 1
ATOM 557 N N . GLU A 1 73 ? -8.474 -6.079 3.220 1.00 95.69 73 GLU A N 1
ATOM 558 C CA . GLU A 1 73 ? -8.886 -6.709 1.967 1.00 95.69 73 GLU A CA 1
ATOM 559 C C . GLU A 1 73 ? -8.797 -5.698 0.815 1.00 95.69 73 GLU A C 1
ATOM 561 O O . GLU A 1 73 ? -9.356 -4.597 0.885 1.00 95.69 73 GLU A O 1
ATOM 566 N N . ALA A 1 74 ? -8.062 -6.058 -0.236 1.00 95.56 74 ALA A N 1
ATOM 567 C CA . ALA A 1 74 ? -7.927 -5.243 -1.436 1.00 95.56 74 ALA A CA 1
ATOM 568 C C . ALA A 1 74 ? -9.154 -5.381 -2.358 1.00 95.56 74 ALA A C 1
ATOM 570 O O . ALA A 1 74 ? -9.722 -6.470 -2.456 1.00 95.56 74 ALA A O 1
ATOM 571 N N . PRO A 1 75 ? -9.542 -4.317 -3.086 1.00 96.56 75 PRO A N 1
ATOM 572 C CA . PRO A 1 75 ? -10.602 -4.399 -4.082 1.00 96.56 75 PRO A CA 1
ATOM 573 C C . PRO A 1 75 ? -10.235 -5.352 -5.227 1.00 96.56 75 PRO A C 1
ATOM 575 O O . PRO A 1 75 ? -9.067 -5.493 -5.606 1.00 96.56 75 PRO A O 1
ATOM 578 N N . GLU A 1 76 ? -11.258 -5.984 -5.805 1.00 96.38 76 GLU A N 1
ATOM 579 C CA . GLU A 1 76 ? -11.105 -6.895 -6.939 1.00 96.38 76 GLU A CA 1
ATOM 580 C C . GLU A 1 76 ? -10.387 -6.196 -8.107 1.00 96.38 76 GLU A C 1
ATOM 582 O O . GLU A 1 76 ? -10.747 -5.092 -8.511 1.00 96.38 76 GLU A O 1
ATOM 587 N N . GLY A 1 77 ? -9.348 -6.842 -8.643 1.00 95.75 77 GLY A N 1
ATOM 588 C CA . GLY A 1 77 ? -8.555 -6.321 -9.760 1.00 95.75 77 GLY A CA 1
ATOM 589 C C . GLY A 1 77 ? -7.399 -5.389 -9.375 1.00 95.75 77 GLY A C 1
ATOM 590 O O . GLY A 1 77 ? -6.600 -5.054 -10.252 1.00 95.75 77 GLY A O 1
ATOM 591 N N . LEU A 1 78 ? -7.236 -5.007 -8.097 1.00 97.12 78 LEU A N 1
ATOM 592 C CA . LEU A 1 78 ? -6.120 -4.145 -7.674 1.00 97.12 78 LEU A CA 1
ATOM 593 C C . LEU A 1 78 ? -4.761 -4.749 -8.038 1.00 97.12 78 LEU A C 1
ATOM 595 O O . LEU A 1 78 ? -3.952 -4.096 -8.694 1.00 97.12 78 LEU A O 1
ATOM 599 N N . TYR A 1 79 ? -4.518 -5.994 -7.628 1.00 97.12 79 TYR A N 1
ATOM 600 C CA . TYR A 1 79 ? -3.229 -6.658 -7.830 1.00 97.12 79 TYR A CA 1
ATOM 601 C C . TYR A 1 79 ? -2.910 -6.870 -9.311 1.00 97.12 79 TYR A C 1
ATOM 603 O O . TYR A 1 79 ? -1.785 -6.623 -9.737 1.00 97.12 79 TYR A O 1
ATOM 611 N N . GLU A 1 80 ? -3.909 -7.233 -10.122 1.00 96.69 80 GLU A N 1
ATOM 612 C CA . GLU A 1 80 ? -3.749 -7.314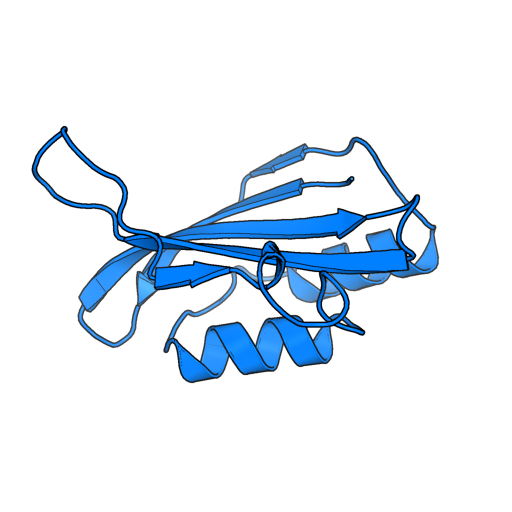 -11.578 1.00 96.69 80 GLU A CA 1
ATOM 613 C C . GLU A 1 80 ? -3.308 -5.961 -12.144 1.00 96.69 80 GLU A C 1
ATOM 615 O O . GLU A 1 80 ? -2.389 -5.883 -12.959 1.00 96.69 80 GLU A O 1
ATOM 620 N N . ARG A 1 81 ? -3.919 -4.867 -11.680 1.00 96.31 81 ARG A N 1
ATOM 621 C CA . ARG A 1 81 ? -3.581 -3.533 -12.166 1.00 96.31 81 ARG A CA 1
ATOM 622 C C . ARG A 1 81 ? -2.185 -3.081 -11.739 1.00 96.31 81 ARG A C 1
ATOM 624 O O . ARG A 1 81 ? -1.476 -2.524 -12.573 1.00 96.31 81 ARG A O 1
ATOM 631 N N . LEU A 1 82 ? -1.780 -3.362 -10.501 1.00 96.06 82 LEU A N 1
ATOM 632 C CA . LEU A 1 82 ? -0.420 -3.104 -10.016 1.00 96.06 82 LEU A CA 1
ATOM 633 C C . LEU A 1 82 ? 0.625 -3.883 -10.822 1.00 96.06 82 LEU A C 1
ATOM 635 O O . LEU A 1 82 ? 1.656 -3.326 -11.198 1.00 96.06 82 LEU A O 1
ATOM 639 N N . TRP A 1 83 ? 0.325 -5.141 -11.149 1.00 96.44 83 TRP A N 1
ATOM 640 C CA . TRP A 1 83 ? 1.198 -5.987 -11.959 1.00 96.44 83 TRP A CA 1
ATOM 641 C C . TRP A 1 83 ? 1.345 -5.456 -13.389 1.00 96.44 83 TRP A C 1
ATOM 643 O O . TRP A 1 83 ? 2.444 -5.448 -13.947 1.00 96.44 83 TRP A O 1
ATOM 653 N N . LEU A 1 84 ? 0.251 -4.971 -13.987 1.00 96.06 84 LEU A N 1
ATOM 654 C CA . LEU A 1 84 ? 0.282 -4.323 -15.300 1.00 96.06 84 LEU A CA 1
ATOM 655 C C . LEU A 1 84 ? 1.086 -3.018 -15.258 1.00 96.06 84 LEU A C 1
ATOM 657 O O . LEU A 1 84 ? 1.862 -2.755 -16.176 1.00 96.06 84 LEU A O 1
ATOM 661 N N . ASP A 1 85 ? 0.922 -2.212 -14.211 1.00 95.75 85 ASP A N 1
ATOM 662 C CA . ASP A 1 85 ? 1.653 -0.956 -14.062 1.00 95.75 85 ASP A CA 1
ATOM 663 C C . ASP A 1 85 ? 3.165 -1.187 -13.949 1.00 95.75 85 ASP A C 1
ATOM 665 O O . ASP A 1 85 ? 3.941 -0.503 -14.617 1.00 95.75 85 ASP A O 1
ATOM 669 N N . GLU A 1 86 ? 3.585 -2.194 -13.188 1.00 95.25 86 GLU A N 1
ATOM 670 C CA . GLU A 1 86 ? 4.976 -2.649 -13.132 1.00 95.25 86 GLU A CA 1
ATOM 671 C C . GLU A 1 86 ? 5.466 -3.161 -14.495 1.00 95.25 86 GLU A C 1
ATOM 673 O O . GLU A 1 86 ? 6.450 -2.656 -15.042 1.00 95.25 86 GLU A O 1
ATOM 678 N N . SER A 1 87 ? 4.733 -4.101 -15.099 1.00 95.75 87 SER A N 1
ATOM 679 C CA . SER A 1 87 ? 5.115 -4.772 -16.351 1.00 95.75 87 SER A CA 1
ATOM 680 C C . SER A 1 87 ? 5.233 -3.818 -17.542 1.00 95.75 87 SER A C 1
ATOM 682 O O . SER A 1 87 ? 6.121 -3.965 -18.384 1.00 95.75 87 SER A O 1
ATOM 684 N N . PHE A 1 88 ? 4.349 -2.821 -17.628 1.00 95.12 88 PHE A N 1
ATOM 685 C CA . PHE A 1 88 ? 4.385 -1.790 -18.669 1.00 95.12 88 PHE A CA 1
ATOM 686 C C . PHE A 1 88 ? 5.172 -0.543 -18.257 1.00 95.12 88 PHE A C 1
ATOM 688 O O . PHE A 1 88 ? 5.246 0.421 -19.024 1.00 95.12 88 PHE A O 1
ATOM 695 N N . ASN A 1 89 ? 5.781 -0.556 -17.068 1.00 92.50 89 ASN A N 1
ATOM 696 C CA . ASN A 1 89 ? 6.484 0.574 -16.478 1.00 92.50 89 ASN A CA 1
ATOM 697 C C . ASN A 1 89 ? 5.641 1.869 -16.502 1.00 92.50 89 ASN A C 1
ATOM 699 O O . ASN A 1 89 ? 6.114 2.958 -16.859 1.00 92.50 89 ASN A O 1
ATOM 703 N N . GLN A 1 90 ? 4.356 1.731 -16.180 1.00 89.44 90 GLN A N 1
ATOM 704 C CA . GLN A 1 90 ? 3.349 2.779 -16.219 1.00 89.44 90 GLN A CA 1
ATOM 705 C C . GLN A 1 90 ? 3.553 3.753 -15.056 1.00 89.44 90 GLN A C 1
ATOM 707 O O . GLN A 1 90 ? 3.688 3.381 -13.899 1.00 89.44 90 GLN A O 1
ATOM 712 N N . GLY A 1 91 ? 3.547 5.050 -15.352 1.00 87.31 91 GLY A N 1
ATOM 713 C CA . GLY A 1 91 ? 3.562 6.099 -14.334 1.00 87.31 91 GLY A CA 1
ATOM 714 C C . GLY A 1 91 ? 2.432 7.095 -14.544 1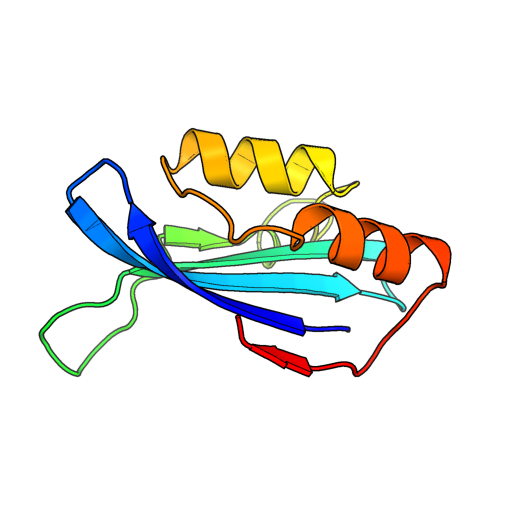.00 87.31 91 GLY A C 1
ATOM 715 O O . GLY A 1 91 ? 1.781 7.094 -15.589 1.00 87.31 91 GLY A O 1
ATOM 716 N N . ASN A 1 92 ? 2.242 7.981 -13.564 1.00 89.56 92 ASN A N 1
ATOM 717 C CA . ASN A 1 92 ? 1.348 9.143 -13.610 1.00 89.56 92 ASN A CA 1
ATOM 718 C C . ASN A 1 92 ? -0.144 8.807 -13.802 1.00 89.56 92 ASN A C 1
ATOM 720 O O . ASN A 1 92 ? -0.928 9.692 -14.136 1.00 89.56 92 ASN A O 1
ATOM 724 N N . GLY A 1 93 ? -0.539 7.548 -13.595 1.00 92.12 93 GLY A N 1
ATOM 725 C CA . GLY A 1 93 ? -1.941 7.143 -13.513 1.00 92.12 93 GLY A CA 1
ATOM 726 C C . GLY A 1 93 ? -2.502 7.376 -12.112 1.00 92.12 93 GLY A C 1
ATOM 727 O O . GLY A 1 93 ? -1.772 7.235 -11.135 1.00 92.12 93 GLY A O 1
ATOM 728 N N . LEU A 1 94 ? -3.786 7.714 -12.018 1.00 94.94 94 LEU A N 1
ATOM 729 C CA . LEU A 1 94 ? -4.544 7.730 -10.768 1.00 94.94 94 LEU A CA 1
ATOM 730 C C . LEU A 1 94 ? -5.810 6.897 -10.968 1.00 94.94 94 LEU A C 1
ATOM 732 O O . LEU A 1 94 ? -6.591 7.177 -11.875 1.00 94.94 94 LEU A O 1
ATOM 736 N N . THR A 1 95 ? -6.008 5.902 -10.113 1.00 95.50 95 THR A N 1
ATOM 737 C CA . THR A 1 95 ? -7.201 5.054 -10.081 1.00 95.50 95 THR A CA 1
ATOM 738 C C . THR A 1 95 ? -7.779 5.092 -8.675 1.00 95.50 95 THR A C 1
ATOM 740 O O . THR A 1 95 ? -7.049 4.925 -7.698 1.00 95.50 95 THR A O 1
ATOM 743 N N . VAL A 1 96 ? -9.085 5.311 -8.576 1.00 95.06 96 VAL A N 1
ATOM 744 C CA . VAL A 1 96 ? -9.837 5.201 -7.323 1.00 95.06 96 VAL A CA 1
ATOM 745 C C . VAL A 1 96 ? -10.761 4.002 -7.465 1.00 95.06 96 VAL A C 1
ATOM 747 O O . VAL A 1 96 ? -11.435 3.893 -8.491 1.00 95.06 96 VAL A O 1
ATOM 750 N N . TRP A 1 97 ? -10.736 3.118 -6.474 1.00 93.69 97 TRP A N 1
ATOM 751 C CA . TRP A 1 97 ? -11.544 1.902 -6.422 1.00 93.69 97 TRP A CA 1
ATOM 752 C C . TRP A 1 97 ? -12.746 2.083 -5.499 1.00 93.69 97 TRP A C 1
ATOM 754 O O . TRP A 1 97 ? -12.613 2.835 -4.503 1.00 93.69 97 TRP A O 1
#